Protein AF-A0A924CFR0-F1 (afdb_monomer_lite)

Foldseek 3Di:
DDDDDDPDDDDDDPDDDDDDDDDDPCPVVVVVVVVVVVVVVVVVVVVVQLVQQQVLQCVLVVVQVVQWDWDDQWAALVRFTWTQHPVRWIWGADSRNDTDTDDPVRIDTDPD

Structure (mmCIF, N/CA/C/O backbone):
data_AF-A0A924CFR0-F1
#
_entry.id   AF-A0A924CFR0-F1
#
loop_
_atom_site.group_PDB
_atom_site.id
_atom_site.type_symbol
_atom_site.label_atom_id
_atom_site.label_alt_id
_atom_site.label_comp_id
_atom_site.label_asym_id
_atom_site.label_entity_id
_atom_site.label_seq_id
_atom_site.pdbx_PDB_ins_code
_atom_site.Cartn_x
_atom_site.Cartn_y
_atom_site.Cartn_z
_atom_site.occupancy
_atom_site.B_iso_or_equiv
_atom_site.auth_seq_id
_atom_site.auth_comp_id
_atom_site.auth_asym_id
_atom_site.auth_atom_id
_atom_site.pdbx_PDB_model_num
ATOM 1 N N . MET A 1 1 ? 38.163 36.088 -56.009 1.00 43.38 1 MET A N 1
ATOM 2 C CA . MET A 1 1 ? 37.510 34.949 -55.326 1.00 43.38 1 MET A CA 1
ATOM 3 C C . MET A 1 1 ? 38.579 34.061 -54.702 1.00 43.38 1 MET A C 1
ATOM 5 O O . MET A 1 1 ? 39.255 33.345 -55.423 1.00 43.38 1 MET A O 1
ATOM 9 N N . LYS A 1 2 ? 38.780 34.152 -53.385 1.00 39.69 2 LYS A N 1
ATOM 10 C CA . LYS A 1 2 ? 39.630 33.240 -52.606 1.00 39.69 2 LYS A CA 1
ATOM 11 C C . LYS A 1 2 ? 38.755 32.729 -51.467 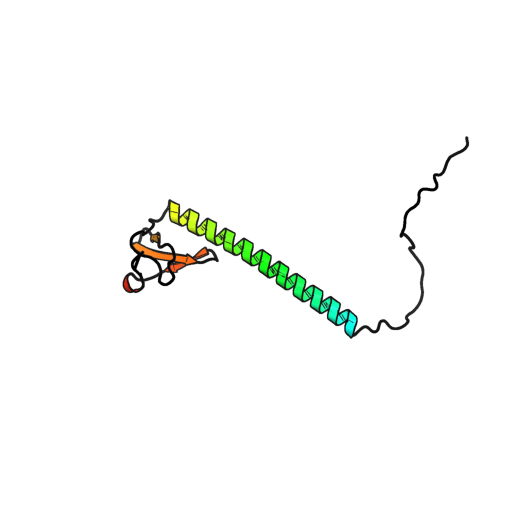1.00 39.69 2 LYS A C 1
ATOM 13 O O . LYS A 1 2 ? 38.398 33.505 -50.586 1.00 39.69 2 LYS A O 1
ATOM 18 N N . LYS A 1 3 ? 38.291 31.484 -51.567 1.00 45.34 3 LYS A N 1
ATOM 19 C CA . LYS A 1 3 ? 37.423 30.881 -50.553 1.00 45.34 3 LYS A CA 1
ATOM 20 C C . LYS A 1 3 ? 38.309 30.345 -49.431 1.00 45.34 3 LYS A C 1
ATOM 22 O O . LYS A 1 3 ? 39.092 29.428 -49.653 1.00 45.34 3 LYS A O 1
ATOM 27 N N . LEU A 1 4 ? 38.193 30.975 -48.264 1.00 49.06 4 LEU A N 1
ATOM 28 C CA . LEU A 1 4 ? 38.653 30.443 -46.988 1.00 49.06 4 LEU A CA 1
ATOM 29 C C . LEU A 1 4 ? 37.963 29.100 -46.730 1.00 49.06 4 LEU A C 1
ATOM 31 O O . LEU A 1 4 ? 36.736 29.035 -46.779 1.00 49.06 4 LEU A O 1
ATOM 35 N N . LEU A 1 5 ? 38.730 28.070 -46.379 1.00 47.94 5 LEU A N 1
ATOM 36 C CA . LEU A 1 5 ? 38.213 26.940 -45.617 1.00 47.94 5 LEU A CA 1
ATOM 37 C C . LEU A 1 5 ? 39.011 26.852 -44.322 1.00 47.94 5 LEU A C 1
ATOM 39 O O . LEU A 1 5 ? 40.223 26.652 -44.315 1.00 47.94 5 LEU A O 1
ATOM 43 N N . PHE A 1 6 ? 38.282 27.118 -43.245 1.00 42.75 6 PHE A N 1
ATOM 44 C CA . PHE A 1 6 ? 38.710 27.089 -41.862 1.00 42.75 6 PHE A CA 1
ATOM 45 C C . PHE A 1 6 ? 39.221 25.698 -41.480 1.00 42.75 6 PHE A C 1
ATOM 47 O O . PHE A 1 6 ? 38.471 24.724 -41.480 1.00 42.75 6 PHE A O 1
ATOM 54 N N . THR A 1 7 ? 40.480 25.641 -41.062 1.00 48.50 7 THR A N 1
ATOM 55 C CA . THR A 1 7 ? 40.977 24.651 -40.110 1.00 48.50 7 THR A CA 1
ATOM 56 C C . THR A 1 7 ? 40.255 24.885 -38.782 1.00 48.50 7 THR A C 1
ATOM 58 O O . THR A 1 7 ? 40.532 25.856 -38.082 1.00 48.50 7 THR A O 1
ATOM 61 N N . GLY A 1 8 ? 39.294 24.019 -38.460 1.00 46.31 8 GLY A N 1
ATOM 62 C CA . GLY A 1 8 ? 38.576 23.988 -37.187 1.00 46.31 8 GLY A CA 1
ATOM 63 C C . GLY A 1 8 ? 38.649 22.587 -36.587 1.00 46.31 8 GLY A C 1
ATOM 64 O O . GLY A 1 8 ? 37.990 21.664 -37.048 1.00 46.31 8 GLY A O 1
ATOM 65 N N . ILE A 1 9 ? 39.517 22.447 -35.594 1.00 51.06 9 ILE A N 1
ATOM 66 C CA . ILE A 1 9 ? 39.863 21.256 -34.812 1.00 51.06 9 ILE A CA 1
ATOM 67 C C . ILE A 1 9 ? 38.645 20.764 -34.001 1.00 51.06 9 ILE A C 1
ATOM 69 O O . ILE A 1 9 ? 38.040 21.571 -33.306 1.00 51.06 9 ILE A O 1
ATOM 73 N N . MET A 1 10 ? 38.330 19.460 -34.024 1.00 42.44 10 MET A N 1
ATOM 74 C CA . MET A 1 10 ? 38.279 18.594 -32.823 1.00 42.44 10 MET A CA 1
ATOM 75 C C . MET A 1 10 ? 37.623 17.230 -33.086 1.00 42.44 10 MET A C 1
ATOM 77 O O . MET A 1 10 ? 36.416 17.108 -33.245 1.00 42.44 10 MET A O 1
ATOM 81 N N . ALA A 1 11 ? 38.488 16.214 -33.053 1.00 53.38 11 ALA A N 1
ATOM 82 C CA . ALA A 1 11 ? 38.278 14.882 -32.493 1.00 53.38 11 ALA A CA 1
ATOM 83 C C . ALA A 1 11 ? 37.029 14.079 -32.914 1.00 53.38 11 ALA A C 1
ATOM 85 O O . ALA A 1 11 ? 35.955 14.193 -32.331 1.00 53.38 11 ALA A O 1
ATOM 86 N N . GLY A 1 12 ? 37.266 13.094 -33.789 1.00 47.78 12 GLY A N 1
ATOM 87 C CA . GLY A 1 12 ? 36.678 11.768 -33.571 1.00 47.78 12 GLY A CA 1
ATOM 88 C C . GLY A 1 12 ? 35.717 11.233 -34.628 1.00 47.78 12 GLY A C 1
ATOM 89 O O . GLY A 1 12 ? 34.888 10.398 -34.294 1.00 47.78 12 GLY A O 1
ATOM 90 N N . CYS A 1 13 ? 35.822 11.652 -35.889 1.00 55.44 13 CYS A N 1
ATOM 91 C CA . CYS A 1 13 ? 35.207 10.932 -37.006 1.00 55.44 13 CYS A CA 1
ATOM 92 C C . CYS A 1 13 ? 36.316 10.287 -37.847 1.00 55.44 13 CYS A C 1
ATOM 94 O O . CYS A 1 13 ? 36.876 10.920 -38.737 1.00 55.44 13 CYS A O 1
ATOM 96 N N . CYS A 1 14 ? 36.678 9.042 -37.533 1.00 47.09 14 CYS A N 1
ATOM 97 C CA . CYS A 1 14 ? 37.448 8.193 -38.442 1.00 47.09 14 CYS A CA 1
ATOM 98 C C . CYS A 1 14 ? 36.556 7.013 -38.816 1.00 47.09 14 CYS A C 1
ATOM 100 O O . CYS A 1 14 ? 36.615 5.926 -38.245 1.00 47.09 14 CYS A O 1
ATOM 102 N N . THR A 1 15 ? 35.615 7.295 -39.708 1.00 59.78 15 THR A N 1
ATOM 103 C CA . THR A 1 15 ? 34.757 6.284 -40.302 1.00 59.78 15 THR A CA 1
ATOM 104 C C . THR A 1 15 ? 35.470 5.648 -41.494 1.00 59.78 15 THR A C 1
ATOM 106 O O . THR A 1 15 ? 35.956 6.361 -42.368 1.00 59.78 15 THR A O 1
ATOM 109 N N . LEU A 1 16 ? 35.340 4.320 -41.565 1.00 52.94 16 LEU A N 1
ATOM 110 C CA . LEU A 1 16 ? 35.417 3.455 -42.751 1.00 52.94 16 LEU A CA 1
ATOM 111 C C . LEU A 1 16 ? 36.826 2.983 -43.170 1.00 52.94 16 LEU A C 1
ATOM 113 O O . LEU A 1 16 ? 37.565 3.710 -43.821 1.00 52.94 16 LEU A O 1
ATOM 117 N N . LEU A 1 17 ? 37.140 1.704 -42.913 1.00 46.31 17 LEU A N 1
ATOM 118 C CA . LEU A 1 17 ? 37.078 0.610 -43.907 1.00 46.31 17 LEU A CA 1
ATOM 119 C C . LEU A 1 17 ? 37.798 -0.660 -43.386 1.00 46.31 17 LEU A C 1
ATOM 121 O O . LEU A 1 17 ? 38.976 -0.635 -43.062 1.00 46.31 17 LEU A O 1
ATOM 125 N N . SER A 1 18 ? 37.041 -1.761 -43.334 1.00 47.81 18 SER A N 1
ATOM 126 C CA . SER A 1 18 ? 37.421 -3.149 -43.664 1.00 47.81 18 SER A CA 1
ATOM 127 C C . SER A 1 18 ? 38.771 -3.729 -43.194 1.00 47.81 18 SER A C 1
ATOM 129 O O . SER A 1 18 ? 39.779 -3.498 -43.844 1.00 47.81 18 SER A O 1
ATOM 131 N N . SER A 1 19 ? 38.753 -4.645 -42.207 1.00 39.22 19 SER A N 1
ATOM 132 C CA . SER A 1 19 ? 39.105 -6.079 -42.385 1.00 39.22 19 SER A CA 1
ATOM 133 C C . SER A 1 19 ? 39.397 -6.816 -41.062 1.00 39.22 19 SER A C 1
ATOM 135 O O . SER A 1 19 ? 40.243 -6.389 -40.288 1.00 39.22 19 SER A O 1
ATOM 137 N N . VAL A 1 20 ? 38.726 -7.965 -40.896 1.00 44.09 20 VAL A N 1
ATOM 138 C CA . VAL A 1 20 ? 39.169 -9.215 -40.236 1.00 44.09 20 VAL A CA 1
ATOM 139 C C . VAL A 1 20 ? 39.717 -9.138 -38.797 1.00 44.09 20 VAL A C 1
ATOM 141 O O . VAL A 1 20 ? 40.875 -8.835 -38.547 1.00 44.09 20 VAL A O 1
ATOM 144 N N . ILE A 1 21 ? 38.842 -9.544 -37.867 1.00 44.75 21 ILE A N 1
ATOM 145 C CA . ILE A 1 21 ? 39.031 -10.678 -36.941 1.00 44.75 21 ILE A CA 1
ATOM 146 C C . ILE A 1 21 ? 40.465 -10.842 -36.405 1.00 44.75 21 ILE A C 1
ATOM 148 O O . ILE A 1 21 ? 41.253 -11.615 -36.938 1.00 44.75 21 ILE A O 1
ATOM 152 N N . TYR A 1 22 ? 40.728 -10.246 -35.246 1.00 45.38 22 TYR A N 1
ATOM 153 C CA . TYR A 1 22 ? 41.496 -10.924 -34.205 1.00 45.38 22 TYR A CA 1
ATOM 154 C C . TYR A 1 22 ? 40.623 -10.944 -32.954 1.00 45.38 22 TYR A C 1
ATOM 156 O O . TYR A 1 22 ? 40.297 -9.902 -32.392 1.00 45.38 22 TYR A O 1
ATOM 164 N N . ALA A 1 23 ? 40.143 -12.151 -32.652 1.00 44.47 23 ALA A N 1
ATOM 165 C CA . ALA A 1 23 ? 39.461 -12.607 -31.448 1.00 44.47 23 ALA A CA 1
ATOM 166 C C . ALA A 1 23 ? 39.195 -11.530 -30.375 1.00 44.47 23 ALA A C 1
ATOM 168 O O . ALA A 1 23 ? 40.044 -11.247 -29.532 1.00 44.47 23 ALA A O 1
ATOM 169 N N . GLN A 1 24 ? 37.968 -10.992 -30.352 1.00 43.56 24 GLN A N 1
ATOM 170 C CA . GLN A 1 24 ? 37.392 -10.562 -29.082 1.00 43.56 24 GLN A CA 1
ATOM 171 C C . GLN A 1 24 ? 37.358 -11.806 -28.202 1.00 43.56 24 GLN A C 1
ATOM 173 O O . GLN A 1 24 ? 36.697 -12.783 -28.547 1.00 43.56 24 GLN A O 1
ATOM 178 N N . ASP A 1 25 ? 38.078 -11.769 -27.090 1.00 41.66 25 ASP A N 1
ATOM 179 C CA . ASP A 1 25 ? 37.910 -12.688 -25.974 1.00 41.66 25 ASP A CA 1
ATOM 180 C C . ASP A 1 25 ? 36.479 -12.493 -25.423 1.00 41.66 25 ASP A C 1
ATOM 182 O O . ASP A 1 25 ? 36.196 -11.690 -24.533 1.00 41.66 25 ASP A O 1
ATOM 186 N N . SER A 1 26 ? 35.512 -13.081 -26.130 1.00 46.59 26 SER A N 1
ATOM 187 C CA . SER A 1 26 ? 34.111 -12.648 -26.181 1.00 46.59 26 SER A CA 1
ATOM 188 C C . SER A 1 26 ? 33.232 -13.309 -25.127 1.00 46.59 26 SER A C 1
ATOM 190 O O . SER A 1 26 ? 32.011 -13.157 -25.156 1.00 46.59 26 SER A O 1
ATOM 192 N N . THR A 1 27 ? 33.827 -14.037 -24.187 1.00 51.31 27 THR A N 1
ATOM 193 C CA . THR A 1 27 ? 33.055 -14.750 -23.167 1.00 51.31 27 THR A CA 1
ATOM 194 C C . THR A 1 27 ? 32.924 -13.909 -21.902 1.00 51.31 27 THR A C 1
ATOM 196 O O . THR A 1 27 ? 31.816 -13.735 -21.408 1.00 51.31 27 THR A O 1
ATOM 199 N N . THR A 1 28 ? 34.001 -13.286 -21.428 1.00 53.62 28 THR A N 1
ATOM 200 C CA . THR A 1 28 ? 34.023 -12.544 -20.154 1.00 53.62 28 THR A CA 1
ATOM 201 C C . THR A 1 28 ? 33.473 -11.121 -20.301 1.00 53.62 28 THR A C 1
ATOM 203 O O . THR A 1 28 ? 32.516 -10.758 -19.620 1.00 53.62 28 THR A O 1
ATOM 206 N N . ALA A 1 29 ? 33.959 -10.339 -21.276 1.00 58.44 29 ALA A N 1
ATOM 207 C CA . ALA A 1 29 ? 33.483 -8.966 -21.499 1.00 58.44 29 ALA A CA 1
ATOM 208 C C . ALA A 1 29 ? 32.013 -8.904 -21.972 1.00 58.44 29 ALA A C 1
ATOM 210 O O . ALA A 1 29 ? 31.255 -8.018 -21.573 1.00 58.44 29 ALA A O 1
ATOM 211 N N . GLY A 1 30 ? 31.573 -9.872 -22.787 1.00 61.09 30 GLY A N 1
ATOM 212 C CA . GLY A 1 30 ? 30.179 -9.979 -23.232 1.00 61.09 30 GLY A CA 1
ATOM 213 C C . GLY A 1 30 ? 29.219 -10.353 -22.097 1.00 61.09 30 GLY A C 1
ATOM 214 O O . GLY A 1 30 ? 28.124 -9.791 -21.995 1.00 61.09 30 GLY A O 1
ATOM 215 N N . GLN A 1 31 ? 29.641 -11.252 -21.203 1.00 67.00 31 GLN A N 1
ATOM 216 C CA . GLN A 1 31 ? 28.878 -11.605 -20.004 1.00 67.00 31 GLN A CA 1
ATOM 217 C C . GLN A 1 31 ? 28.778 -10.429 -19.029 1.00 67.00 31 GLN A C 1
ATOM 219 O O . GLN A 1 31 ? 27.693 -10.178 -18.501 1.00 67.00 31 GLN A O 1
ATOM 224 N N . ASP A 1 32 ? 29.852 -9.662 -18.841 1.00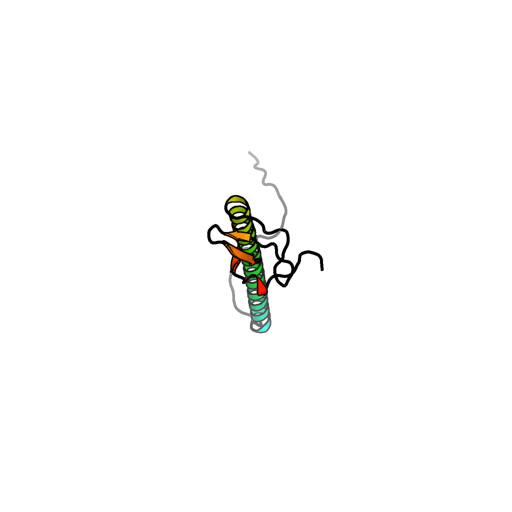 73.31 32 ASP A N 1
ATOM 225 C CA . ASP A 1 32 ? 29.853 -8.491 -17.962 1.00 73.31 32 ASP A CA 1
ATOM 226 C C . ASP A 1 32 ? 28.941 -7.374 -18.476 1.00 73.31 32 ASP A C 1
ATOM 228 O O . ASP A 1 32 ? 28.135 -6.836 -17.710 1.00 73.31 32 ASP A O 1
ATOM 232 N N . ILE A 1 33 ? 28.966 -7.090 -19.782 1.00 72.62 33 ILE A N 1
ATOM 233 C CA . ILE A 1 33 ? 28.051 -6.130 -20.418 1.00 72.62 33 ILE A CA 1
ATOM 234 C C . ILE A 1 33 ? 26.597 -6.607 -20.302 1.00 72.62 33 ILE A C 1
ATOM 236 O O . ILE A 1 33 ? 25.713 -5.829 -19.930 1.00 72.62 33 ILE A O 1
ATOM 240 N N . GLN A 1 34 ? 26.324 -7.892 -20.551 1.00 72.12 34 GLN A N 1
ATOM 241 C CA . GLN A 1 34 ? 24.974 -8.444 -20.423 1.00 72.12 34 GLN A CA 1
ATOM 242 C C . GLN A 1 34 ? 24.475 -8.395 -18.967 1.00 72.12 34 GLN A C 1
ATOM 244 O O . GLN A 1 34 ? 23.309 -8.078 -18.712 1.00 72.12 34 GLN A O 1
ATOM 249 N N . ASN A 1 35 ? 25.346 -8.673 -17.996 1.00 79.94 35 ASN A N 1
ATOM 250 C CA . ASN A 1 35 ? 25.031 -8.603 -16.572 1.00 79.94 35 ASN A CA 1
ATOM 251 C C . ASN A 1 35 ? 24.808 -7.160 -16.106 1.00 79.94 35 ASN A C 1
ATOM 253 O O . ASN A 1 35 ? 23.861 -6.907 -15.355 1.00 79.94 35 ASN A O 1
ATOM 257 N N . ALA A 1 36 ? 25.615 -6.208 -16.578 1.00 78.12 36 ALA A N 1
ATOM 258 C CA . ALA A 1 36 ? 25.425 -4.784 -16.325 1.00 78.12 36 ALA A CA 1
ATOM 259 C C . ALA A 1 36 ? 24.090 -4.293 -16.905 1.00 78.12 36 ALA A C 1
ATOM 261 O O . ALA A 1 36 ? 23.293 -3.696 -16.181 1.00 78.12 36 ALA A O 1
ATOM 262 N N . ALA A 1 37 ? 23.772 -4.640 -18.156 1.00 76.94 37 ALA A N 1
ATOM 263 C CA . ALA A 1 37 ? 22.495 -4.306 -18.785 1.00 76.94 37 ALA A CA 1
ATOM 264 C C . ALA A 1 37 ? 21.297 -4.906 -18.024 1.00 76.94 37 ALA A C 1
ATOM 266 O O . ALA A 1 37 ? 20.321 -4.206 -17.745 1.00 76.94 37 ALA A O 1
ATOM 267 N N . LYS A 1 38 ? 21.381 -6.177 -17.595 1.00 83.69 38 LYS A N 1
ATOM 268 C CA . LYS A 1 38 ? 20.353 -6.827 -16.758 1.00 83.69 38 LYS A CA 1
ATOM 269 C C . LYS A 1 38 ? 20.183 -6.128 -15.405 1.00 83.69 38 LYS A C 1
ATOM 271 O O . LYS A 1 38 ? 19.048 -5.948 -14.957 1.00 83.69 38 LYS A O 1
ATOM 276 N N . LYS A 1 39 ? 21.278 -5.738 -14.739 1.00 86.25 39 LYS A N 1
ATOM 277 C CA . LYS A 1 39 ? 21.241 -5.003 -13.460 1.00 86.25 39 LYS A CA 1
ATOM 278 C C . LYS A 1 39 ? 20.600 -3.626 -13.637 1.00 86.25 39 LYS A C 1
ATOM 280 O O . LYS A 1 39 ? 19.677 -3.301 -12.889 1.00 86.25 39 LYS A O 1
ATOM 285 N N . THR A 1 40 ? 21.009 -2.876 -14.657 1.00 81.00 40 THR A N 1
ATOM 286 C CA . THR A 1 40 ? 20.443 -1.565 -15.002 1.00 81.00 40 THR A CA 1
ATOM 287 C C . THR A 1 40 ? 18.957 -1.668 -15.336 1.00 81.00 40 THR A C 1
ATOM 289 O O . THR A 1 40 ? 18.147 -0.963 -14.739 1.00 81.00 40 THR A O 1
ATOM 292 N N . GLY A 1 41 ? 18.554 -2.615 -16.189 1.00 84.38 41 GLY A N 1
ATOM 293 C CA . GLY A 1 41 ? 17.143 -2.847 -16.514 1.00 84.38 41 GLY A CA 1
ATOM 294 C C . GLY A 1 41 ? 16.299 -3.213 -15.286 1.00 84.38 41 GLY A C 1
ATOM 295 O O . GLY A 1 41 ? 15.207 -2.676 -15.091 1.00 84.38 41 GLY A O 1
ATOM 296 N N . LYS A 1 42 ? 16.822 -4.064 -14.389 1.00 90.06 42 LYS A N 1
ATOM 297 C CA . LYS A 1 42 ? 16.163 -4.386 -13.109 1.00 90.06 42 LYS A CA 1
ATOM 298 C C . LYS A 1 42 ? 16.044 -3.160 -12.201 1.00 90.06 42 LYS A C 1
ATOM 300 O O . LYS A 1 42 ? 15.005 -2.997 -11.563 1.00 90.06 42 LYS A O 1
ATOM 305 N N . ALA A 1 43 ? 17.072 -2.317 -12.124 1.00 87.75 43 ALA A N 1
ATOM 306 C CA . ALA A 1 43 ? 17.048 -1.097 -11.321 1.00 87.75 43 ALA A CA 1
ATOM 307 C C . ALA A 1 43 ? 15.999 -0.106 -11.847 1.00 87.75 43 ALA A C 1
ATOM 309 O O . ALA A 1 43 ? 15.153 0.345 -11.077 1.00 87.75 43 A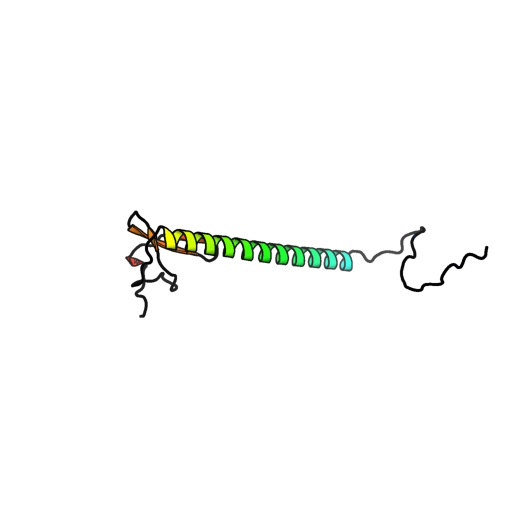LA A O 1
ATOM 310 N N . ILE A 1 44 ? 15.979 0.138 -13.160 1.00 84.31 44 ILE A N 1
ATOM 311 C CA . ILE A 1 44 ? 14.980 0.993 -13.817 1.00 84.31 44 ILE A CA 1
ATOM 312 C C . ILE A 1 44 ? 13.567 0.453 -13.570 1.00 84.31 44 ILE A C 1
ATOM 314 O O . ILE A 1 44 ? 12.693 1.195 -13.126 1.00 84.31 44 ILE A O 1
ATOM 318 N N . SER A 1 45 ? 13.345 -0.852 -13.761 1.00 88.88 45 SER A N 1
ATOM 319 C CA . SER A 1 45 ? 12.041 -1.480 -13.512 1.00 88.88 45 SER A CA 1
ATOM 320 C C . SER A 1 45 ? 11.588 -1.335 -12.052 1.00 88.88 45 SER A C 1
ATOM 322 O O . SER A 1 45 ? 10.422 -1.033 -11.788 1.00 88.88 45 SER A O 1
ATOM 324 N N . LYS A 1 46 ? 12.500 -1.498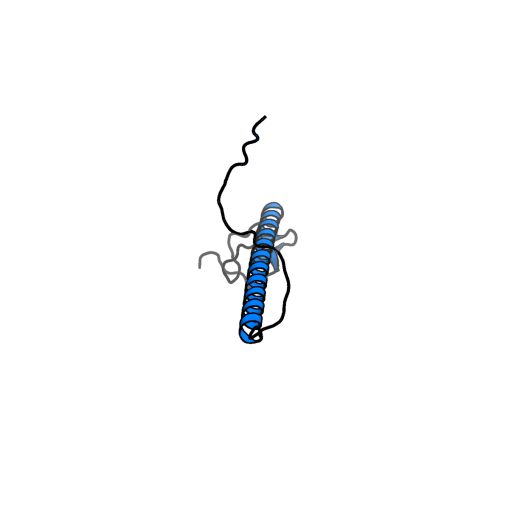 -11.082 1.00 91.75 46 LYS A N 1
ATOM 325 C CA . LYS A 1 46 ? 12.204 -1.278 -9.655 1.00 91.75 46 LYS A CA 1
ATOM 326 C C . LYS A 1 46 ? 11.834 0.178 -9.370 1.00 91.75 46 LYS A C 1
ATOM 328 O O . LYS A 1 46 ? 10.864 0.416 -8.649 1.00 91.75 46 LYS A O 1
ATOM 333 N N . SER A 1 47 ? 12.567 1.132 -9.938 1.00 89.31 47 SER A N 1
ATOM 334 C CA . SER A 1 47 ? 12.291 2.563 -9.784 1.00 89.31 47 SER A CA 1
ATOM 335 C C . SER A 1 47 ? 10.934 2.941 -10.375 1.00 89.31 47 SER A C 1
ATOM 337 O O . SER A 1 47 ? 10.125 3.556 -9.682 1.00 89.31 47 SER A O 1
ATOM 339 N N . ALA A 1 48 ? 10.633 2.481 -11.593 1.00 88.69 48 ALA A N 1
ATOM 340 C CA . ALA A 1 48 ? 9.339 2.693 -12.236 1.00 88.69 48 ALA A CA 1
ATOM 341 C C . ALA A 1 48 ? 8.184 2.125 -11.390 1.00 88.69 48 ALA A C 1
ATOM 343 O O . ALA A 1 48 ? 7.224 2.835 -11.092 1.00 88.69 48 ALA A O 1
ATOM 344 N N . LYS A 1 49 ? 8.313 0.882 -10.897 1.00 91.94 49 LYS A N 1
ATOM 345 C CA . LYS A 1 49 ? 7.318 0.272 -9.996 1.00 91.94 49 LYS A CA 1
ATOM 346 C C . LYS A 1 49 ? 7.140 1.063 -8.701 1.00 91.94 49 LYS A C 1
ATOM 348 O O . LYS A 1 49 ? 6.019 1.212 -8.230 1.00 91.94 49 LYS A O 1
ATOM 353 N N . LYS A 1 50 ? 8.220 1.585 -8.111 1.00 91.44 50 LYS A N 1
ATOM 354 C CA . LYS A 1 50 ? 8.152 2.377 -6.873 1.00 91.44 50 LYS A CA 1
ATOM 355 C C . LYS A 1 50 ? 7.368 3.677 -7.071 1.00 91.44 50 LYS A C 1
ATOM 357 O O . LYS A 1 50 ? 6.559 4.018 -6.212 1.00 91.44 50 LYS A O 1
ATOM 362 N N . VAL A 1 51 ? 7.590 4.376 -8.185 1.00 91.56 51 VAL A N 1
ATOM 363 C CA . VAL A 1 51 ? 6.861 5.610 -8.523 1.00 91.56 51 VAL A CA 1
ATOM 364 C C . VAL A 1 51 ? 5.386 5.316 -8.798 1.00 91.56 51 VAL A C 1
ATOM 366 O O . VAL A 1 51 ? 4.519 5.993 -8.243 1.00 91.56 51 VAL A O 1
ATOM 369 N N . ALA A 1 52 ? 5.091 4.266 -9.570 1.00 89.12 52 ALA A N 1
ATOM 370 C CA . ALA A 1 52 ? 3.717 3.840 -9.834 1.00 89.12 52 ALA A CA 1
ATOM 371 C C . ALA A 1 52 ? 2.971 3.485 -8.535 1.00 89.12 52 ALA A C 1
ATOM 373 O O . ALA A 1 52 ? 1.886 4.002 -8.282 1.00 89.12 52 ALA A O 1
ATOM 374 N N . ASN A 1 53 ? 3.596 2.692 -7.659 1.00 93.56 53 ASN A N 1
ATOM 375 C CA . ASN A 1 53 ? 3.027 2.305 -6.366 1.00 93.56 53 ASN A CA 1
ATOM 376 C C .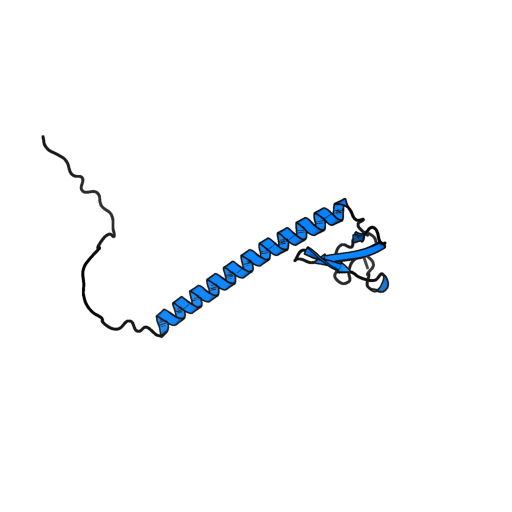 ASN A 1 53 ? 2.748 3.516 -5.462 1.00 93.56 53 ASN A C 1
ATOM 378 O O . ASN A 1 53 ? 1.677 3.597 -4.871 1.00 93.56 53 ASN A O 1
ATOM 382 N N . LYS A 1 54 ? 3.671 4.486 -5.385 1.00 91.19 54 LYS A N 1
ATOM 383 C CA . LYS A 1 54 ? 3.462 5.723 -4.611 1.00 91.19 54 LYS A CA 1
ATOM 384 C C . LYS A 1 54 ? 2.334 6.587 -5.171 1.00 91.19 54 LYS A C 1
ATOM 386 O O . LYS A 1 54 ? 1.584 7.183 -4.403 1.00 91.19 54 LYS A O 1
ATOM 391 N N . THR A 1 55 ? 2.211 6.648 -6.493 1.00 91.81 55 THR A N 1
ATOM 392 C CA . THR A 1 55 ? 1.115 7.367 -7.155 1.00 91.81 55 THR A CA 1
ATOM 393 C C . THR A 1 55 ? -0.225 6.715 -6.819 1.00 91.81 55 THR A C 1
ATOM 395 O O . THR A 1 55 ? -1.159 7.404 -6.414 1.00 91.81 55 THR A O 1
ATOM 398 N N . ALA A 1 56 ? -0.302 5.383 -6.893 1.00 91.88 56 ALA A N 1
ATOM 399 C CA . ALA A 1 56 ? -1.488 4.621 -6.510 1.00 91.88 56 ALA A CA 1
ATOM 400 C C . ALA A 1 56 ? -1.824 4.762 -5.014 1.00 91.88 56 ALA A C 1
ATOM 402 O O . ALA A 1 56 ? -2.993 4.924 -4.660 1.00 91.88 56 ALA A O 1
ATOM 403 N N . GLU A 1 57 ? -0.815 4.757 -4.136 1.00 91.75 57 GLU A N 1
ATOM 404 C CA . GLU A 1 57 ? -0.964 5.023 -2.701 1.00 91.75 57 GLU A CA 1
ATOM 405 C C . GLU A 1 57 ? -1.596 6.397 -2.455 1.00 91.75 57 GLU A C 1
ATOM 407 O O . GLU A 1 57 ? -2.597 6.491 -1.741 1.00 91.75 57 GLU A O 1
ATOM 412 N N . LEU A 1 58 ? -1.042 7.454 -3.059 1.00 92.75 58 LEU A N 1
ATOM 413 C CA . LEU A 1 58 ? -1.529 8.818 -2.872 1.00 92.75 58 LEU A CA 1
ATOM 414 C C . LEU A 1 58 ? -2.942 8.995 -3.433 1.00 92.75 58 LEU A C 1
ATOM 416 O O . LEU A 1 58 ? -3.794 9.549 -2.746 1.00 92.75 58 LEU A O 1
ATOM 420 N N . ALA A 1 59 ? -3.215 8.480 -4.633 1.00 90.81 59 ALA A N 1
ATOM 421 C CA . ALA A 1 59 ? -4.547 8.524 -5.229 1.00 90.81 59 ALA A CA 1
ATOM 422 C C . ALA A 1 59 ? -5.580 7.793 -4.356 1.00 90.81 59 ALA A C 1
ATOM 424 O O . ALA A 1 59 ? -6.671 8.307 -4.108 1.00 90.81 59 ALA A O 1
ATOM 425 N N . SER A 1 60 ? -5.222 6.618 -3.832 1.00 91.69 60 SER A N 1
ATOM 426 C CA . SER A 1 60 ? -6.115 5.817 -2.993 1.00 91.69 60 SER A CA 1
ATOM 427 C C . SER A 1 60 ? -6.380 6.482 -1.644 1.00 91.69 60 SER A C 1
ATOM 429 O O . SER A 1 60 ? -7.535 6.543 -1.222 1.00 91.69 60 SER A O 1
ATOM 431 N N . LYS A 1 61 ? -5.342 7.027 -0.992 1.00 90.31 61 LYS A N 1
ATOM 432 C CA . LYS A 1 61 ? -5.471 7.798 0.257 1.00 90.31 61 LYS A CA 1
ATOM 433 C C . LYS A 1 61 ? -6.240 9.098 0.051 1.00 90.31 61 LYS A C 1
ATOM 435 O O . LYS A 1 61 ? -7.088 9.417 0.873 1.00 90.31 61 LYS A O 1
ATOM 440 N N . GLY A 1 62 ? -5.994 9.807 -1.049 1.00 89.88 62 GLY A N 1
ATOM 441 C CA . GLY A 1 62 ? -6.718 11.023 -1.414 1.00 89.88 62 GLY A CA 1
ATOM 442 C C . GLY A 1 62 ? -8.204 10.747 -1.621 1.00 89.88 62 GLY A C 1
ATOM 443 O O . GLY A 1 62 ? -9.039 11.365 -0.971 1.00 89.88 62 GLY A O 1
ATOM 444 N N . LYS A 1 63 ? -8.545 9.741 -2.437 1.00 89.25 63 LYS A N 1
ATOM 445 C CA . LYS A 1 63 ? -9.938 9.315 -2.633 1.00 89.25 63 LYS A CA 1
ATOM 446 C C . LYS A 1 63 ? -10.597 8.913 -1.315 1.00 89.25 63 LYS A C 1
ATOM 448 O O . LYS A 1 63 ? -11.709 9.355 -1.048 1.00 89.25 63 LYS A O 1
ATOM 453 N N . ALA A 1 64 ? -9.927 8.088 -0.509 1.00 87.69 64 ALA A N 1
ATOM 454 C CA . ALA A 1 64 ? -10.440 7.651 0.788 1.00 87.69 64 ALA A CA 1
ATOM 455 C C . ALA A 1 64 ? -10.653 8.828 1.748 1.00 87.69 64 ALA A C 1
ATOM 457 O O . ALA A 1 64 ? -11.698 8.899 2.372 1.00 87.69 64 ALA A O 1
ATOM 458 N N . GLY A 1 65 ? -9.731 9.789 1.811 1.00 86.00 65 GLY A N 1
ATOM 459 C CA . GLY A 1 65 ? -9.885 10.978 2.653 1.00 86.00 65 GLY A CA 1
ATOM 460 C C . GLY A 1 65 ? -11.059 11.882 2.265 1.00 86.00 65 GLY A C 1
ATOM 461 O O . GLY A 1 65 ? -11.518 12.650 3.101 1.00 86.00 65 GLY A O 1
ATOM 462 N N . VAL A 1 66 ? -11.550 11.793 1.023 1.00 88.44 66 VAL A N 1
ATOM 463 C CA . VAL A 1 66 ? -12.711 12.566 0.549 1.00 88.44 66 VAL A CA 1
ATOM 464 C C . VAL A 1 66 ? -14.027 11.827 0.789 1.00 88.44 66 VAL A C 1
ATOM 466 O O . VAL A 1 66 ? -15.011 12.442 1.191 1.00 88.44 66 VAL A O 1
ATOM 469 N N . ILE A 1 67 ? -14.081 10.523 0.499 1.00 91.06 67 ILE A N 1
ATOM 470 C CA . ILE A 1 67 ? -15.354 9.776 0.481 1.00 91.06 67 ILE A CA 1
ATOM 471 C C . ILE A 1 67 ? -15.594 8.919 1.727 1.00 91.06 67 ILE A C 1
ATOM 473 O O . ILE A 1 67 ? -16.729 8.498 1.954 1.00 91.06 67 ILE A O 1
ATOM 477 N N . ASP A 1 68 ? -14.538 8.625 2.483 1.00 92.06 68 ASP A N 1
ATOM 478 C CA . ASP A 1 68 ? -14.532 7.738 3.643 1.00 92.06 68 ASP A CA 1
ATOM 479 C C . ASP A 1 68 ? -14.068 8.522 4.888 1.00 92.06 68 ASP A C 1
ATOM 481 O O . ASP A 1 68 ? -13.399 9.552 4.791 1.00 92.06 68 ASP A O 1
ATOM 485 N N . LYS A 1 69 ? -14.435 8.055 6.086 1.00 90.12 69 LYS A N 1
ATOM 486 C CA . LYS A 1 69 ? -14.067 8.729 7.343 1.00 90.12 69 LYS A CA 1
ATOM 487 C C . LYS A 1 69 ? -12.739 8.192 7.864 1.00 90.12 69 LYS A C 1
ATOM 489 O O . LYS A 1 69 ? -12.517 6.986 7.838 1.00 90.12 69 LYS A O 1
ATOM 494 N N . VAL A 1 70 ? -11.870 9.059 8.375 1.00 90.19 70 VAL A N 1
ATOM 495 C CA . VAL A 1 70 ? -10.654 8.628 9.082 1.00 90.19 70 VAL A CA 1
ATOM 496 C C . VAL A 1 70 ? -11.029 8.226 10.504 1.00 90.19 70 VAL A C 1
ATOM 498 O O . VAL A 1 70 ? -11.729 8.967 11.190 1.00 90.19 70 VAL A O 1
ATOM 501 N N . TYR A 1 71 ? -10.564 7.061 10.952 1.00 87.81 71 TYR A N 1
ATOM 502 C CA . TYR A 1 71 ? -10.743 6.634 12.336 1.00 87.81 71 TYR A CA 1
ATOM 503 C C . TYR A 1 71 ? -9.511 7.026 13.143 1.00 87.81 71 TYR A C 1
ATOM 505 O O . TYR A 1 71 ? -8.438 6.453 12.971 1.00 87.81 71 TYR A O 1
ATOM 513 N N . GLU A 1 72 ? -9.644 8.061 13.969 1.00 83.38 72 GLU A N 1
ATOM 514 C CA . GLU A 1 72 ? -8.493 8.669 14.641 1.00 83.38 72 GLU A CA 1
ATOM 515 C C . GLU A 1 72 ? -8.149 8.037 15.989 1.00 83.38 72 GLU A C 1
ATOM 517 O O . GLU A 1 72 ? -7.015 8.190 16.426 1.00 83.38 72 GLU A O 1
ATOM 522 N N . GLY A 1 73 ? -9.084 7.323 16.623 1.00 84.50 73 GLY A N 1
ATOM 523 C CA . GLY A 1 73 ? -8.866 6.697 17.934 1.00 84.50 73 GLY A CA 1
ATOM 524 C C . GLY A 1 73 ? -8.094 5.378 17.879 1.00 84.50 73 GLY A C 1
ATOM 525 O O . GLY A 1 73 ? -7.437 5.009 18.848 1.00 84.50 73 GLY A O 1
ATOM 526 N N . LYS A 1 74 ? -8.123 4.685 16.734 1.00 87.12 74 LYS A N 1
ATOM 527 C CA . LYS A 1 74 ? -7.396 3.429 16.533 1.00 87.12 74 LYS A CA 1
ATOM 528 C C . LYS A 1 74 ? -6.527 3.473 15.284 1.00 87.12 74 LYS A C 1
ATOM 530 O O . LYS A 1 74 ? -6.723 4.284 14.381 1.00 87.12 74 LYS A O 1
ATOM 535 N N . GLN A 1 75 ? -5.563 2.573 15.234 1.00 90.81 75 GLN A N 1
ATOM 536 C CA . GLN A 1 75 ? -4.617 2.406 14.144 1.00 90.81 75 GLN A CA 1
ATOM 537 C C . GLN A 1 75 ? -4.530 0.936 13.738 1.00 90.81 75 GLN A C 1
ATOM 539 O O . GLN A 1 75 ? -4.924 0.036 14.484 1.00 90.81 75 GLN A O 1
ATOM 544 N N . GLY A 1 76 ? -4.018 0.696 12.530 1.00 87.50 76 GLY A N 1
ATOM 545 C CA . GLY A 1 76 ? -3.660 -0.655 12.110 1.00 87.50 76 GLY A CA 1
ATOM 546 C C . GLY A 1 76 ? -2.591 -1.259 13.026 1.00 87.50 76 GLY A C 1
ATOM 547 O O . GLY A 1 76 ? -1.927 -0.554 13.790 1.00 87.50 76 GLY A O 1
ATOM 548 N N . SER A 1 77 ? -2.396 -2.571 12.931 1.00 85.50 77 SER A N 1
ATOM 549 C CA . SER A 1 77 ? -1.453 -3.318 13.771 1.00 85.50 77 SER A CA 1
ATOM 550 C C . SER A 1 77 ? -0.005 -2.806 13.705 1.00 85.50 77 SER A C 1
ATOM 552 O O . SER A 1 77 ? 0.729 -2.974 14.685 1.00 85.50 77 SER A O 1
ATOM 554 N N . GLU A 1 78 ? 0.385 -2.148 12.604 1.00 86.44 78 GLU A N 1
ATOM 555 C CA . GLU A 1 78 ? 1.694 -1.501 12.406 1.00 86.44 78 GLU A CA 1
ATOM 556 C C . GLU A 1 78 ? 1.621 0.042 12.428 1.00 86.44 78 GLU A C 1
ATOM 558 O O . GLU A 1 78 ? 2.499 0.723 11.897 1.00 86.44 78 GLU A O 1
ATOM 563 N N . GLY A 1 79 ? 0.559 0.620 12.991 1.00 86.50 79 GLY A N 1
ATOM 564 C CA . GLY A 1 79 ? 0.393 2.072 13.111 1.00 86.50 79 GLY A CA 1
ATOM 565 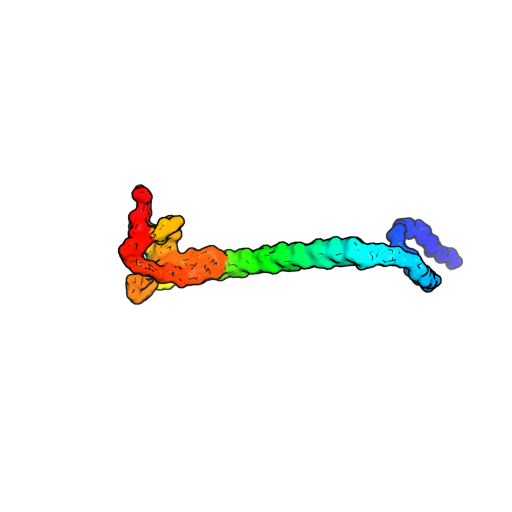C C . GLY A 1 79 ? -0.117 2.773 11.848 1.00 86.50 79 GLY A C 1
ATOM 566 O O . GLY A 1 79 ? 0.033 3.986 11.683 1.00 86.50 79 GLY A O 1
ATOM 567 N N . GLN A 1 80 ? -0.718 2.034 10.913 1.00 90.50 80 GLN A N 1
ATOM 568 C CA . GLN A 1 80 ? -1.287 2.625 9.704 1.00 90.50 80 GLN A CA 1
ATOM 569 C C . GLN A 1 80 ? -2.550 3.438 10.019 1.00 90.50 80 GLN A C 1
ATOM 571 O O . GLN A 1 80 ? -3.376 3.051 10.848 1.00 90.50 80 GLN A O 1
ATOM 576 N N . LYS A 1 81 ? -2.741 4.542 9.282 1.00 92.00 81 LYS A N 1
ATOM 577 C CA . LYS A 1 81 ? -3.989 5.317 9.312 1.00 92.00 81 LYS A CA 1
ATOM 578 C C . LYS A 1 81 ? -5.148 4.455 8.813 1.00 92.00 81 LYS A C 1
ATOM 580 O O . LYS A 1 81 ? -5.067 3.871 7.729 1.00 92.00 81 LYS A O 1
ATOM 585 N N . LEU A 1 82 ? -6.221 4.446 9.590 1.00 93.00 82 LEU A N 1
ATOM 586 C CA . LEU A 1 82 ? -7.404 3.649 9.338 1.00 93.00 82 LEU A CA 1
ATOM 587 C C . LEU A 1 82 ? -8.526 4.502 8.732 1.00 93.00 82 LEU A C 1
ATOM 589 O O . LEU A 1 82 ? -8.733 5.653 9.123 1.00 93.00 82 LEU A O 1
ATOM 593 N N . TYR A 1 83 ? -9.260 3.921 7.792 1.00 93.06 83 TYR A N 1
ATOM 594 C CA . TYR A 1 83 ? -10.416 4.518 7.135 1.00 93.06 83 TYR A CA 1
ATOM 595 C C . TYR A 1 83 ? -11.644 3.633 7.355 1.00 93.06 83 TYR A C 1
ATOM 597 O O . TYR A 1 83 ? -11.540 2.407 7.401 1.00 93.06 83 TYR A O 1
ATOM 605 N N . ILE A 1 84 ? -12.810 4.261 7.463 1.00 92.62 84 ILE A N 1
ATOM 606 C CA . ILE A 1 84 ? -14.113 3.612 7.587 1.00 92.62 84 ILE A CA 1
ATOM 607 C C . ILE A 1 84 ? -14.914 3.965 6.346 1.00 92.62 84 ILE A C 1
ATOM 609 O O . ILE A 1 84 ? -15.196 5.140 6.088 1.00 92.62 84 ILE A O 1
ATOM 613 N N . ASN A 1 85 ? -15.276 2.944 5.572 1.00 90.75 85 ASN A N 1
ATOM 614 C CA . ASN A 1 85 ? -16.117 3.144 4.400 1.00 90.75 85 ASN A CA 1
ATOM 615 C C . ASN A 1 85 ? -17.598 3.335 4.775 1.00 90.75 85 ASN A C 1
ATOM 617 O O . ASN A 1 85 ? -18.011 3.145 5.918 1.00 90.75 85 ASN A O 1
ATOM 621 N N . LYS A 1 86 ? -18.436 3.636 3.780 1.00 89.06 86 LYS A N 1
ATOM 622 C CA . LYS A 1 86 ? -19.896 3.771 3.958 1.00 89.06 86 LYS A CA 1
ATOM 623 C C . LYS A 1 86 ? -20.607 2.514 4.492 1.00 89.06 86 LYS A C 1
ATOM 625 O O . LYS A 1 86 ? -21.751 2.611 4.909 1.00 89.06 86 LYS A O 1
ATOM 630 N N . GLN A 1 87 ? -19.955 1.352 4.460 1.00 90.00 87 GLN A N 1
ATOM 631 C CA . GLN A 1 87 ? -20.474 0.078 4.968 1.00 90.00 87 GLN A CA 1
ATOM 632 C C . GLN A 1 87 ? -19.925 -0.260 6.365 1.00 90.00 87 GLN A C 1
ATOM 634 O O . GLN A 1 87 ? -19.968 -1.421 6.763 1.00 90.00 87 GLN A O 1
ATOM 639 N N . SER A 1 88 ? -19.351 0.717 7.076 1.00 89.06 88 SER A N 1
ATOM 640 C CA . SER A 1 88 ? -18.746 0.540 8.404 1.00 89.06 88 SER A CA 1
ATOM 641 C C . SER A 1 88 ? -17.617 -0.496 8.448 1.00 89.06 88 SER A C 1
ATOM 643 O O . SER A 1 88 ? -17.330 -1.065 9.496 1.00 89.06 88 SER A O 1
ATOM 645 N N . LYS A 1 89 ? -16.951 -0.750 7.314 1.00 92.12 89 LYS A N 1
ATOM 646 C CA . LYS A 1 89 ? -15.776 -1.625 7.263 1.00 92.12 89 LYS A CA 1
ATOM 647 C C . LYS A 1 89 ? -14.512 -0.806 7.459 1.00 92.12 89 LYS A C 1
ATOM 649 O O . LYS A 1 89 ? -14.280 0.168 6.734 1.00 92.12 89 LYS A O 1
ATOM 654 N N . TYR A 1 90 ? -13.688 -1.253 8.397 1.00 92.75 90 TYR A N 1
ATOM 655 C CA . TYR A 1 90 ? -12.378 -0.692 8.676 1.00 92.75 90 TYR A CA 1
ATOM 656 C C . TYR A 1 90 ? -11.351 -1.207 7.677 1.00 92.75 90 TYR A C 1
ATOM 658 O O . TYR A 1 90 ? -11.314 -2.395 7.351 1.00 92.75 90 TYR A O 1
ATOM 666 N N . TYR A 1 91 ? -10.508 -0.310 7.179 1.00 94.31 91 TYR A N 1
ATOM 667 C CA . TYR A 1 91 ? -9.421 -0.684 6.291 1.00 94.31 91 TYR A CA 1
ATOM 668 C C . TYR A 1 91 ? -8.258 0.304 6.361 1.00 94.31 91 TYR A C 1
ATOM 670 O O . TYR A 1 91 ? -8.418 1.462 6.740 1.00 94.31 91 TYR A O 1
ATOM 678 N N . TRP A 1 92 ? -7.078 -0.138 5.943 1.00 94.19 92 TRP A N 1
ATOM 679 C CA . TRP A 1 92 ? -5.914 0.721 5.723 1.00 94.19 92 TRP A CA 1
ATOM 680 C C . TRP A 1 92 ? -5.423 0.588 4.281 1.00 94.19 92 TRP A C 1
ATOM 682 O O . TRP A 1 92 ? -5.831 -0.312 3.545 1.00 94.19 92 TRP A O 1
ATOM 692 N N . ILE A 1 93 ? -4.586 1.532 3.851 1.00 94.00 93 ILE A N 1
ATOM 693 C CA . ILE A 1 93 ? -4.053 1.579 2.486 1.00 94.00 93 ILE A CA 1
ATOM 694 C C . ILE A 1 93 ? -2.548 1.347 2.531 1.00 94.00 93 ILE A C 1
ATOM 696 O O . ILE A 1 93 ? -1.830 2.089 3.210 1.00 94.00 93 ILE A O 1
ATOM 700 N N . ASP A 1 94 ? -2.078 0.329 1.810 1.00 92.81 94 ASP A N 1
ATOM 701 C CA . ASP A 1 94 ? -0.658 -0.013 1.745 1.00 92.81 94 ASP A CA 1
ATOM 702 C C . ASP A 1 94 ? 0.154 0.951 0.863 1.00 92.81 94 ASP A C 1
ATOM 704 O O . ASP A 1 94 ? -0.374 1.820 0.168 1.00 92.81 94 ASP A O 1
ATOM 708 N N . LYS A 1 95 ? 1.481 0.768 0.857 1.00 90.19 95 LYS A N 1
ATOM 709 C CA . LYS A 1 95 ? 2.425 1.555 0.037 1.00 90.19 95 LYS A CA 1
ATOM 710 C C . LYS A 1 95 ? 2.269 1.347 -1.480 1.00 90.19 95 LYS A C 1
ATOM 712 O O . LYS A 1 95 ? 3.031 1.913 -2.260 1.00 90.19 95 LYS A O 1
ATOM 717 N N . LYS A 1 96 ? 1.358 0.470 -1.899 1.00 91.38 96 LYS A N 1
ATOM 718 C CA . LYS A 1 96 ? 1.015 0.179 -3.293 1.00 91.38 96 LYS A CA 1
ATOM 719 C C . LYS A 1 96 ? -0.388 0.690 -3.648 1.00 91.38 96 LYS A C 1
ATOM 721 O O . LYS A 1 96 ? -0.778 0.580 -4.803 1.00 91.38 96 LYS A O 1
ATOM 726 N N . GLY A 1 97 ? -1.129 1.259 -2.693 1.00 89.44 97 GLY A N 1
ATOM 727 C CA . GLY A 1 97 ? -2.496 1.742 -2.884 1.00 89.44 97 GLY A CA 1
ATOM 728 C C . GLY A 1 97 ? -3.588 0.692 -2.691 1.00 89.44 97 GLY A C 1
ATOM 729 O O . GLY A 1 97 ? -4.759 1.005 -2.891 1.00 89.44 97 GLY A O 1
ATOM 730 N N . HIS A 1 98 ? -3.262 -0.532 -2.274 1.00 92.38 98 HIS A N 1
ATOM 731 C CA . HIS A 1 98 ? -4.288 -1.538 -2.009 1.00 92.38 98 HIS A CA 1
ATOM 732 C C . HIS A 1 98 ? -4.960 -1.300 -0.663 1.00 92.38 98 HIS A C 1
ATOM 734 O O . HIS A 1 98 ? -4.318 -0.897 0.309 1.00 92.38 98 HIS A O 1
ATOM 740 N N . ARG A 1 99 ? -6.259 -1.597 -0.614 1.00 93.75 99 ARG A N 1
ATOM 741 C CA . ARG A 1 99 ? -7.058 -1.570 0.609 1.00 93.75 99 ARG A CA 1
ATOM 742 C C . ARG A 1 99 ? -6.965 -2.922 1.301 1.00 93.75 99 ARG A C 1
ATOM 744 O O . ARG A 1 99 ? -7.259 -3.942 0.685 1.00 93.75 99 ARG A O 1
ATOM 751 N N . HIS A 1 100 ? -6.624 -2.899 2.578 1.00 94.25 100 HIS A N 1
ATOM 752 C CA . HIS A 1 100 ? -6.587 -4.072 3.444 1.00 94.25 100 HIS A CA 1
ATOM 753 C C . HIS A 1 100 ? -7.657 -3.909 4.511 1.00 94.25 100 HIS A C 1
ATOM 755 O O . HIS A 1 100 ? -7.565 -3.006 5.343 1.00 94.25 100 HIS A O 1
ATOM 761 N N . PHE A 1 101 ? -8.698 -4.734 4.437 1.00 93.94 101 PHE A N 1
ATOM 762 C CA . PHE A 1 101 ? -9.789 -4.719 5.405 1.00 93.94 101 PHE A CA 1
ATOM 763 C C . PHE A 1 101 ? -9.367 -5.434 6.679 1.00 93.94 101 PHE A C 1
ATOM 765 O O . PHE A 1 101 ? -8.702 -6.465 6.623 1.00 93.94 101 PHE A O 1
ATOM 772 N N . VAL A 1 102 ? -9.766 -4.874 7.810 1.00 92.62 102 VAL A N 1
ATOM 773 C CA . VAL A 1 102 ? -9.434 -5.385 9.137 1.00 92.62 102 VAL A CA 1
ATOM 774 C C . VAL A 1 102 ? -10.682 -5.399 10.000 1.00 92.62 102 VAL A C 1
ATOM 776 O O . VAL A 1 102 ? -11.620 -4.628 9.769 1.00 92.62 102 VAL A O 1
ATOM 779 N N . THR A 1 103 ? -10.709 -6.299 10.975 1.00 90.12 103 THR A N 1
ATOM 780 C CA . THR A 1 103 ? -11.777 -6.320 11.971 1.00 90.12 103 THR A CA 1
ATOM 781 C C . THR A 1 103 ? -11.426 -5.383 13.117 1.00 90.12 103 THR A C 1
ATOM 783 O O . THR A 1 103 ? -10.270 -5.002 13.290 1.00 90.12 103 THR A O 1
ATOM 786 N N . GLU A 1 104 ? -12.419 -4.999 13.917 1.00 84.88 104 GLU A N 1
ATOM 787 C CA . GLU A 1 104 ? -12.171 -4.136 15.072 1.00 84.88 104 GLU A CA 1
ATOM 788 C C . GLU A 1 104 ? -11.252 -4.792 16.118 1.00 84.88 104 GLU A C 1
ATOM 790 O O . GLU A 1 104 ? -10.505 -4.085 16.791 1.00 84.88 104 GLU A O 1
ATOM 795 N N . ALA A 1 105 ? -11.253 -6.128 16.201 1.00 85.75 105 ALA A N 1
ATOM 796 C CA . ALA A 1 105 ? -10.382 -6.899 17.087 1.00 85.75 105 ALA A CA 1
ATOM 797 C C . ALA A 1 105 ? -8.893 -6.813 16.701 1.00 85.75 105 ALA A C 1
ATOM 799 O O . ALA A 1 105 ? -8.029 -6.996 17.554 1.00 85.75 105 ALA A O 1
ATOM 800 N N . ASP A 1 106 ? -8.588 -6.501 15.437 1.00 86.44 106 ASP A N 1
ATOM 801 C CA . ASP A 1 106 ? -7.213 -6.372 14.936 1.00 86.44 106 ASP A CA 1
ATOM 802 C C . ASP A 1 106 ? -6.643 -4.955 15.130 1.00 86.44 106 ASP A C 1
ATOM 804 O O . ASP A 1 106 ? -5.477 -4.688 14.815 1.00 86.44 106 ASP A O 1
ATOM 808 N N . LEU A 1 107 ? -7.477 -4.018 15.590 1.00 88.06 107 LEU A N 1
ATOM 809 C CA . LEU A 1 107 ? -7.108 -2.619 15.746 1.00 88.06 107 LEU A CA 1
ATOM 810 C C . LEU A 1 107 ? -6.405 -2.380 17.074 1.00 88.06 107 LEU A C 1
ATOM 812 O O . LEU A 1 107 ? -6.803 -2.894 18.115 1.00 88.06 107 LEU A O 1
ATOM 816 N N . LYS A 1 108 ? -5.388 -1.522 17.031 1.00 88.81 108 LYS A N 1
ATOM 817 C CA . LYS A 1 108 ? -4.682 -1.052 18.222 1.00 88.81 108 LYS A CA 1
ATOM 818 C C . LYS A 1 108 ? -5.107 0.363 18.556 1.00 88.81 108 LYS A C 1
ATOM 820 O O . LYS A 1 108 ? -5.351 1.163 17.651 1.00 88.81 108 LYS A O 1
ATOM 825 N N . ASP A 1 109 ? -5.126 0.690 19.839 1.00 87.50 109 ASP A N 1
ATOM 826 C CA . ASP A 1 109 ? -5.330 2.067 20.264 1.00 87.50 109 ASP A CA 1
ATOM 827 C C . ASP A 1 109 ? -4.180 2.945 19.775 1.00 87.50 109 ASP A C 1
ATOM 829 O O . ASP A 1 109 ? -3.007 2.551 19.715 1.00 87.50 109 ASP A O 1
ATOM 833 N N . LYS A 1 110 ? -4.537 4.150 19.342 1.00 81.62 110 LYS A N 1
ATOM 834 C CA . LYS A 1 110 ? -3.570 5.111 18.835 1.00 81.62 110 LYS A CA 1
ATOM 835 C C . LYS A 1 110 ? -2.957 5.864 20.015 1.00 81.62 110 LYS A C 1
ATOM 837 O O . LYS A 1 110 ? -3.471 6.903 20.410 1.00 81.62 110 LYS A O 1
ATOM 842 N N . GLY A 1 111 ? -1.858 5.341 20.557 1.00 72.75 111 GLY A N 1
ATOM 843 C CA . GLY A 1 111 ? -1.094 6.007 21.620 1.00 72.75 111 GLY A CA 1
ATOM 844 C C . GLY A 1 111 ? -0.740 5.154 22.838 1.00 72.75 111 GLY A C 1
ATOM 845 O O . GLY A 1 111 ? -0.314 5.733 23.831 1.00 72.75 111 GLY A O 1
ATOM 846 N N . ASN A 1 112 ? -0.905 3.830 22.768 1.00 54.91 112 ASN A N 1
ATOM 847 C CA . ASN A 1 112 ? -0.379 2.896 23.767 1.00 54.91 112 ASN A CA 1
ATOM 848 C C . ASN A 1 112 ? 0.880 2.193 23.249 1.00 54.91 112 ASN A C 1
ATOM 850 O O . ASN A 1 112 ? 0.898 1.869 22.035 1.00 54.91 112 ASN A O 1
#

pLDDT: mean 77.06, std 18.68, range [39.22, 94.31]

Secondary structure (DSSP, 8-state):
-------------------------TTHHHHHHHHHHHHHHHHHHHHHHHHHHHHHHHHHHHHHHHHSEEE-SEE-TTSPPEEE-TT--EEEE-TTS-EEEE-GGG-EETT-

Radius of gyration: 29.98 Å; chains: 1; bounding box: 62×50×79 Å

Sequence (112 aa):
MKKLLFTGIMAGCCTLLSSVIYAQDSTTAGQDIQNAAKKTGKAISKSAKKVANKTAELASKGKAGVIDKVYEGKQGSEGQKLYINKQSKYYWIDKKGHRHFVTEADLKDKGN

=== Feature glossary ===
The record interleaves many kinds of information about one protein. Here is each kind framed as the question it answers.

Q: What are the backbone torsion angles?
A: φ (phi) and ψ (psi) are the two rotatable backbone dihedrals per residue: φ is the C(i-1)–N–Cα–C torsion, ψ is the N–Cα–C–N(i+1) torsion, both in degrees on (−180°, 180°]. α-helical residues cluster near (−60°, −45°); β-strand residues near (−120°, +130°). A Ramachandran plot is simply a scatter of (φ, ψ) for every residue.

Q: What is the amino-acid chain?
A: This is the polypeptide sequence — one letter per residue, N-terminus first. Length ranges from a few dozen residues for small domains to over a thousand for large multi-domain proteins.

Q: How mobile is each atom in the crystal?
A: For experimental (PDB) structures, the B-factor (temperature factor) quantifies the positional spread of each atom in the crystal — a combination of thermal vibration and static disorder — in units of Å². High B-factors mark flexible loops or poorly resolved regions; low B-factors mark the rigid, well-ordered core.

Q: Are the domains correctly placed relative to each other?
A: Predicted Aligned Error (PAE) is an AlphaFold confidence matrix: entry (i, j) is the expected error in the position of residue j, in ångströms, when the prediction is superimposed on the true structure at residue i. Low PAE within a block of residues means that block is internally rigid and well-predicted; high PAE between two blocks means their relative placement is uncertain even if each block individually is confident.

Q: How confident is the AlphaFold model at each residue?
A: pLDDT is the predicted lDDT-Cα score: AlphaFold's confidence that the local environment of each residue (all inter-atomic distances within 15 Å) is correctly placed. It is a per-residue number between 0 and 100, with higher meaning more reliable.

Q: What family and function is it annotated with?
A: Functional annotations link the protein to curated databases. InterPro entries identify conserved domains and families by matching the sequence against member-database signatures (Pfam, PROSITE, CDD, …). Gene Ontology (GO) terms describe molecular function, biological process, and cellular component in a controlled vocabulary. CATH places the structure in a hierarchical fold classification (Class/Architecture/Topology/Homologous-superfamily). The organism is the source species.

Q: How big and how compact is the whole molecule?
A: Three whole-structure scalars: the radius of gyration (RMS distance of Cα from centroid, in Å), the count of Cα–Cα contacts (pairs closer than 8 Å and separated by more than four residues in sequence — i.e. tertiary, not local, contacts), and the bounding-box dimensions. Together they distinguish compact globular folds from extended fibres or disordered chains.

Q: What known structures does this most resemble?
A: The Foldseek neighbor list gives the closest experimentally determined structures in the PDB, ranked by structural alignment. TM-score near 1 means near-identical fold; near 0.3 means only rough topology match. This is how one finds what a novel AlphaFold prediction most resembles in the solved-structure universe.

Q: Which residues are buried vs exposed?
A: SASA measures how much of the protein is reachable by solvent. It is computed by rolling a water-sized probe over the atomic surface and summing the exposed area (Å²). Per-residue SASA distinguishes core (buried, low SASA) from surface (exposed, high SASA) residues; total SASA is a whole-molecule size measure.

Q: Which residues are in helices, strands, or loops?
A: Eight-state secondary structure (DSSP): H is the canonical α-helix, G the tighter 3₁₀-helix, I the wider π-helix; E/B are β-structure, T and S are turns and bends, and '-' is everything else. DSSP derives these from the pattern of main-chain N–H···O=C hydrogen bonds, not from the sequence.

Q: Where is each backbone atom in 3D?
A: Structure coordinates are given as an mmCIF _atom_site loop: one row per atom with element, residue name, chain id, sequence number, and x/y/z position in Å. Only the four main-chain atoms per residue are included here; side chains are omitted to keep the record compact.

Q: What if only a Cα trace is available?
A: Three-state secondary structure (P-SEA) collapses the eight DSSP classes into helix (a), strand (b), and coil (c). P-SEA assigns these from Cα geometry alone — distances and angles — without requiring backbone oxygens, so it works on any Cα trace.

Q: What do the rendered images show?
A: The six renders are orthographic views along the three Cartesian axes in both directions. Representation (cartoon, sticks, or surface) and color scheme (sequence-rainbow or by-chain) vary across proteins so the training set covers all the common visualization conventions.

Q: What does the local fold look like, residue by residue?
A: Foldseek's 3Di representation compresses backbone geometry into a per-residue letter drawn from a learned twenty-state alphabet. It captures the tertiary interaction pattern around each residue — which residues are packed against it in space, regardless of where they are in sequence.

Q: What do the diagnostic plots show?
A: The contact map is a binary N×N matrix image: pixel (i, j) is dark where Cα_i and Cα_j are within 8 Å and |i−j|>4. Because the |i−j|>4 filter removes local helical contacts, off-diagonal stripes parallel to the main diagonal indicate parallel β-sheets; stripes perpendicular to it indicate antiparallel β-sheets. The Ramachandran plot scatters every residue's (φ, ψ) pair against the sterically allowed regions. The PAE heatmap renders the predicted-aligned-error matrix.